Protein AF-A0A7S1WKZ4-F1 (afdb_monomer_lite)

Organism: Alexandrium catenella (NCBI:txid2925)

InterPro domains:
  IPR027309 P2X purinoreceptor extracellular domain superfamily [G3DSA:2.60.490.10] (22-121)
  IPR059116 ATP P2X receptor-like [PF00864] (50-165)

Foldseek 3Di:
DADWDWDADVVVDGDIATAQPDVPGDPCRRDDDPQRLQCQAVVRDDPVLAPQAFEKEWEFEWEEAPVDHTHTDIHIYTDPPSPFDKDWDWDWDADPNDIDIDIDIDGYYHYHYHYDYDYDYDDPVVVVVVVVVVVVVVVVVVVVVVVCQCPPDPVCNVVVCVVPVD

Sequence (166 aa):
LKIASAIAFPSIGNKFFVTGDSPGAANRFKSIKLGELLALANPPMLLQDMPLGALISVNFFWQCEVVSHCEPTVVVKRLDGGNGFVQKRAWHARSGGNETRDAVYMFGLRIVIDSAGVGRRVSWTLIFIQLGSCLALLRLAAILADFLMLKLPQERQGAYKRCKVT

Structure (mmCIF, N/CA/C/O backbone):
data_AF-A0A7S1WKZ4-F1
#
_entry.id   AF-A0A7S1WKZ4-F1
#
loop_
_atom_site.group_PDB
_atom_site.id
_atom_site.type_symbol
_atom_site.label_atom_id
_atom_site.label_alt_id
_atom_site.label_comp_id
_atom_site.label_asym_id
_atom_site.label_entity_id
_atom_site.label_seq_id
_atom_site.pdbx_PDB_ins_code
_atom_site.Cartn_x
_atom_site.Cartn_y
_atom_site.Cartn_z
_atom_site.occupancy
_atom_site.B_iso_or_equiv
_atom_site.auth_seq_id
_atom_site.auth_comp_id
_atom_site.auth_asym_id
_atom_site.auth_atom_id
_atom_site.pdbx_PDB_model_num
ATOM 1 N N . LEU A 1 1 ? 4.092 -8.778 -16.898 1.00 84.00 1 LEU A N 1
ATOM 2 C CA . LEU A 1 1 ? 4.814 -8.808 -15.608 1.00 84.00 1 LEU A CA 1
ATOM 3 C C . LEU A 1 1 ? 4.091 -9.753 -14.663 1.00 84.00 1 LEU A C 1
ATOM 5 O O . LEU A 1 1 ? 2.879 -9.891 -14.782 1.00 84.00 1 LEU A O 1
ATOM 9 N N . LYS A 1 2 ? 4.822 -10.405 -13.756 1.00 89.00 2 LYS A N 1
ATOM 10 C CA . LYS A 1 2 ? 4.233 -11.223 -12.691 1.00 89.00 2 LYS A CA 1
ATOM 11 C C . LYS A 1 2 ? 4.556 -10.558 -11.362 1.00 89.00 2 LYS A C 1
ATOM 13 O O . LYS A 1 2 ? 5.732 -10.451 -11.027 1.00 89.00 2 LYS A O 1
ATOM 18 N N . ILE A 1 3 ? 3.538 -10.073 -10.658 1.00 88.75 3 ILE A N 1
ATOM 19 C CA . ILE A 1 3 ? 3.691 -9.449 -9.344 1.00 88.75 3 ILE A CA 1
ATOM 20 C C . ILE A 1 3 ? 3.020 -10.369 -8.330 1.00 88.75 3 ILE A C 1
ATOM 22 O O . ILE A 1 3 ? 1.826 -10.649 -8.424 1.00 88.75 3 ILE A O 1
ATOM 26 N N . ALA A 1 4 ? 3.808 -10.859 -7.379 1.00 89.44 4 ALA A N 1
ATOM 27 C CA . ALA A 1 4 ? 3.314 -11.579 -6.219 1.00 89.44 4 ALA A CA 1
ATOM 28 C C . ALA A 1 4 ? 3.568 -10.707 -4.992 1.00 89.44 4 ALA A C 1
ATOM 30 O O . ALA A 1 4 ? 4.688 -10.243 -4.783 1.00 89.44 4 ALA A O 1
ATOM 31 N N . SER A 1 5 ? 2.527 -10.468 -4.206 1.00 89.88 5 SER A N 1
ATOM 32 C CA . SER A 1 5 ? 2.606 -9.688 -2.978 1.00 89.88 5 SER A CA 1
ATOM 33 C C . SER A 1 5 ? 1.921 -10.438 -1.850 1.00 89.88 5 SER A C 1
ATOM 35 O O . SER A 1 5 ? 0.891 -11.097 -2.039 1.00 89.88 5 SER A O 1
ATOM 37 N N . ALA A 1 6 ? 2.536 -10.337 -0.682 1.00 90.12 6 ALA A N 1
ATOM 38 C CA . ALA A 1 6 ? 2.077 -10.951 0.541 1.00 90.12 6 ALA A CA 1
ATOM 39 C C . ALA A 1 6 ? 2.518 -10.110 1.743 1.00 90.12 6 ALA A C 1
ATOM 41 O O . ALA A 1 6 ? 3.442 -9.295 1.635 1.00 90.12 6 ALA A O 1
ATOM 42 N N . ILE A 1 7 ? 1.861 -10.312 2.880 1.00 90.19 7 ILE A N 1
ATOM 43 C CA . ILE A 1 7 ? 2.201 -9.664 4.144 1.00 90.19 7 ILE A CA 1
ATOM 44 C C . ILE A 1 7 ? 2.033 -10.637 5.312 1.00 90.19 7 ILE A C 1
ATOM 46 O O . ILE A 1 7 ? 1.169 -11.513 5.300 1.00 90.19 7 ILE A O 1
ATOM 50 N N . ALA A 1 8 ? 2.849 -10.457 6.346 1.00 90.25 8 ALA A N 1
ATOM 51 C CA . ALA A 1 8 ? 2.724 -11.164 7.611 1.00 90.25 8 ALA A CA 1
ATOM 52 C C . ALA A 1 8 ? 2.819 -10.175 8.773 1.00 90.25 8 ALA A C 1
ATOM 54 O O . ALA A 1 8 ? 3.532 -9.174 8.689 1.00 90.25 8 ALA A O 1
ATOM 55 N N . PHE A 1 9 ? 2.124 -10.478 9.868 1.00 89.62 9 PHE A N 1
ATOM 56 C CA . PHE A 1 9 ? 2.094 -9.643 11.071 1.00 89.62 9 PHE A CA 1
ATOM 57 C C . PHE A 1 9 ? 2.704 -10.391 12.266 1.00 89.62 9 PHE A C 1
ATOM 59 O O . PHE A 1 9 ? 1.960 -10.824 13.150 1.00 89.62 9 PHE A O 1
ATOM 66 N N . PRO A 1 10 ? 4.043 -10.536 12.332 1.00 86.44 10 PRO A N 1
ATOM 67 C CA . PRO A 1 10 ? 4.712 -11.447 13.268 1.00 86.44 10 PRO A CA 1
ATOM 68 C C . PRO A 1 10 ? 4.419 -11.154 14.747 1.00 86.44 10 PRO A C 1
ATOM 70 O O . PRO A 1 10 ? 4.408 -12.068 15.563 1.00 86.44 10 PRO A O 1
ATOM 73 N N . SER A 1 11 ? 4.129 -9.901 15.107 1.00 83.69 11 SER A N 1
ATOM 74 C CA . SER A 1 11 ? 3.787 -9.509 16.481 1.00 83.69 11 SER A CA 1
ATOM 75 C C . SER A 1 11 ? 2.377 -9.923 16.926 1.00 83.69 11 SER A C 1
ATOM 77 O O . SER A 1 11 ? 2.099 -9.942 18.122 1.00 83.69 11 SER A O 1
ATOM 79 N N . ILE A 1 12 ? 1.475 -10.233 15.990 1.00 82.12 12 ILE A N 1
ATOM 80 C CA . ILE A 1 12 ? 0.051 -10.498 16.260 1.00 82.12 12 ILE A CA 1
ATOM 81 C C . ILE A 1 12 ? -0.322 -11.951 15.921 1.00 82.12 12 ILE A C 1
ATOM 83 O O . ILE A 1 12 ? -1.217 -12.534 16.550 1.00 82.12 12 ILE A O 1
ATOM 87 N N . GLY A 1 13 ? 0.361 -12.549 14.943 1.00 74.69 13 GLY A N 1
ATOM 88 C CA . GLY A 1 13 ? 0.234 -13.957 14.585 1.00 74.69 13 GLY A CA 1
ATOM 89 C C . GLY A 1 13 ? 1.069 -14.345 13.364 1.00 74.69 13 GLY A C 1
ATOM 90 O O . GLY A 1 13 ? 1.473 -13.510 12.565 1.00 74.69 13 GLY A O 1
ATOM 91 N N . ASN A 1 14 ? 1.263 -15.648 13.171 1.00 76.31 14 ASN A N 1
ATOM 92 C CA . ASN A 1 14 ? 2.088 -16.192 12.083 1.00 76.31 14 ASN A CA 1
ATOM 93 C C . ASN A 1 14 ? 1.305 -16.437 10.780 1.00 76.31 14 ASN A C 1
ATOM 95 O O . ASN A 1 14 ? 1.707 -17.263 9.963 1.00 76.31 14 ASN A O 1
ATOM 99 N N . LYS A 1 15 ? 0.165 -15.763 10.585 1.00 81.31 15 LYS A N 1
ATOM 100 C CA . LYS A 1 15 ? -0.611 -15.898 9.348 1.00 81.31 15 LYS A CA 1
ATOM 101 C C . LYS A 1 15 ? 0.033 -15.078 8.235 1.00 81.31 15 LYS A C 1
ATOM 103 O O . LYS A 1 15 ? 0.337 -13.899 8.420 1.00 81.31 15 LYS A O 1
ATOM 108 N N . PHE A 1 16 ? 0.209 -15.727 7.092 1.00 85.56 16 PHE A N 1
ATOM 109 C CA . PHE A 1 16 ? 0.698 -15.121 5.866 1.00 85.56 16 PHE A CA 1
ATOM 110 C C . PHE A 1 16 ? -0.506 -14.813 4.979 1.00 85.56 16 PHE A C 1
ATOM 112 O O . PHE A 1 16 ? -1.270 -15.716 4.650 1.00 85.56 16 PHE A O 1
ATOM 119 N N . PHE A 1 17 ? -0.694 -13.548 4.623 1.00 87.81 17 PHE A N 1
ATOM 120 C CA . PHE A 1 17 ? -1.758 -13.117 3.725 1.00 87.81 17 PHE A CA 1
ATOM 121 C C . PHE A 1 17 ? -1.168 -12.940 2.336 1.00 87.81 17 PHE A C 1
ATOM 123 O O . PHE A 1 17 ? -0.179 -12.226 2.174 1.00 87.81 17 PHE A O 1
ATOM 130 N N . VAL A 1 18 ? -1.752 -13.607 1.346 1.00 89.38 18 VAL A N 1
ATOM 131 C CA . VAL A 1 18 ? -1.305 -13.572 -0.049 1.00 89.38 18 VAL A CA 1
ATOM 132 C C . VAL A 1 18 ? -2.423 -12.991 -0.899 1.00 89.38 18 VAL A C 1
ATOM 134 O O . VAL A 1 18 ? -3.596 -13.260 -0.666 1.00 89.38 18 VAL A O 1
ATOM 137 N N . THR A 1 19 ? -2.059 -12.178 -1.887 1.00 88.44 19 THR A N 1
ATOM 138 C CA . THR A 1 19 ? -3.054 -11.508 -2.729 1.00 88.44 19 THR A CA 1
ATOM 139 C C . THR A 1 19 ? -3.834 -12.529 -3.556 1.00 88.44 19 THR A C 1
ATOM 141 O O . THR A 1 19 ? -3.237 -13.336 -4.278 1.00 88.44 19 THR A O 1
ATOM 144 N N . GLY A 1 20 ? -5.161 -12.448 -3.506 1.00 84.31 20 GLY A N 1
ATOM 145 C CA . GLY A 1 20 ? -6.102 -13.338 -4.184 1.00 84.31 20 GLY A CA 1
ATOM 146 C C . GLY A 1 20 ? -6.239 -14.723 -3.561 1.00 84.31 20 GLY A C 1
ATOM 147 O O . GLY A 1 20 ? -6.609 -15.655 -4.270 1.00 84.31 20 GLY A O 1
ATOM 148 N N . ASP A 1 21 ? -5.907 -14.866 -2.279 1.00 84.75 21 ASP A N 1
ATOM 149 C CA . ASP A 1 21 ? -6.153 -16.088 -1.502 1.00 84.75 21 ASP A CA 1
ATOM 150 C C . ASP A 1 21 ? -7.582 -16.118 -0.920 1.00 84.75 21 ASP A C 1
ATOM 152 O O . ASP A 1 21 ? -8.103 -17.167 -0.545 1.00 84.75 21 ASP A O 1
ATOM 156 N N . SER A 1 22 ? -8.257 -14.964 -0.863 1.00 82.31 22 SER A N 1
ATOM 157 C CA . SER A 1 22 ? -9.623 -14.863 -0.344 1.00 82.31 22 SER A CA 1
ATOM 158 C C . SER A 1 22 ? -10.652 -15.482 -1.307 1.00 82.31 22 SER A C 1
ATOM 160 O O . SER A 1 22 ? -10.503 -15.374 -2.529 1.00 82.31 22 SER A O 1
ATOM 162 N N . PRO A 1 23 ? -11.744 -16.089 -0.800 1.00 78.56 23 PRO A N 1
ATOM 163 C CA . PRO A 1 23 ? -12.756 -16.715 -1.648 1.00 78.56 23 PRO A CA 1
ATOM 164 C C . PRO A 1 23 ? -13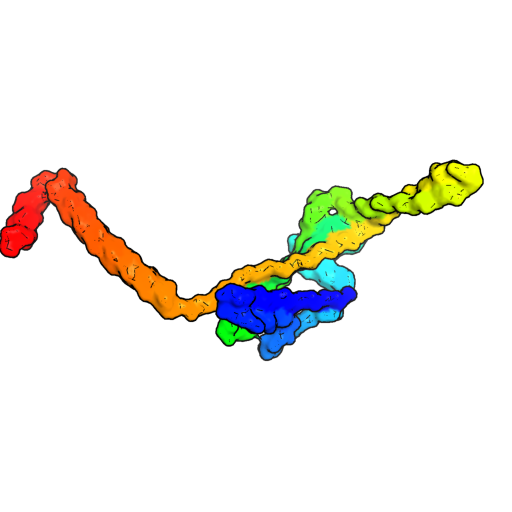.394 -15.691 -2.601 1.00 78.56 23 PRO A C 1
ATOM 166 O O . PRO A 1 23 ? -14.000 -14.713 -2.170 1.00 78.56 23 PRO A O 1
ATOM 169 N N . GLY A 1 24 ? -13.241 -15.918 -3.909 1.00 76.19 24 GLY A N 1
ATOM 170 C CA . GLY A 1 24 ? -13.752 -15.037 -4.967 1.00 76.19 24 GLY A CA 1
ATOM 171 C C . GLY A 1 24 ? -12.842 -13.856 -5.336 1.00 76.19 24 GLY A C 1
ATOM 172 O O . GLY A 1 24 ? -13.192 -13.085 -6.231 1.00 76.19 24 GLY A O 1
ATOM 173 N N . ALA A 1 25 ? -11.672 -13.709 -4.706 1.00 77.62 25 ALA A N 1
ATOM 174 C CA . ALA A 1 25 ? -10.732 -12.644 -5.034 1.00 77.62 25 ALA A CA 1
ATOM 175 C C . ALA A 1 25 ? -9.931 -12.968 -6.307 1.00 77.62 25 ALA A C 1
ATOM 177 O O . ALA A 1 25 ? -9.262 -13.993 -6.423 1.00 77.62 25 ALA A O 1
ATOM 178 N N . ALA A 1 26 ? -9.972 -12.060 -7.283 1.00 72.31 26 ALA A N 1
ATOM 179 C CA . ALA A 1 26 ? -9.188 -12.181 -8.506 1.00 72.31 26 ALA A CA 1
ATOM 180 C C . ALA A 1 26 ? -7.812 -11.518 -8.333 1.00 72.31 26 ALA A C 1
ATOM 182 O O . ALA A 1 26 ? -7.715 -10.293 -8.250 1.00 72.31 26 ALA A O 1
ATOM 183 N N . ASN A 1 27 ? -6.728 -12.301 -8.370 1.00 79.81 27 ASN A N 1
ATOM 184 C CA . ASN A 1 27 ? -5.368 -11.753 -8.398 1.00 79.81 27 ASN A CA 1
ATOM 185 C C . ASN A 1 27 ? -4.999 -11.254 -9.807 1.00 79.81 27 ASN A C 1
ATOM 187 O O . ASN A 1 27 ? -4.259 -11.903 -10.553 1.00 79.81 27 ASN A O 1
ATOM 191 N N . ARG A 1 28 ? -5.513 -10.074 -10.174 1.00 80.44 28 ARG A N 1
ATOM 192 C CA . ARG A 1 28 ? -5.250 -9.434 -11.478 1.00 80.44 28 ARG A CA 1
ATOM 193 C C . ARG A 1 28 ? -3.766 -9.105 -11.699 1.00 80.44 28 ARG A C 1
ATOM 195 O O . ARG A 1 28 ? -3.332 -8.979 -12.838 1.00 80.44 28 ARG A O 1
ATOM 202 N N . PHE A 1 29 ? -2.972 -9.018 -10.631 1.00 84.50 29 PHE A N 1
ATOM 203 C CA . PHE A 1 29 ? -1.551 -8.654 -10.680 1.00 84.50 29 PHE A CA 1
ATOM 204 C C . PHE A 1 29 ? -0.607 -9.855 -10.856 1.00 84.50 29 PHE A C 1
ATOM 206 O O . PHE A 1 29 ? 0.562 -9.672 -11.213 1.00 84.50 29 PHE A O 1
ATOM 213 N N . LYS A 1 30 ? -1.114 -11.090 -10.709 1.00 85.56 30 LYS A N 1
ATOM 214 C CA . LYS A 1 30 ? -0.345 -12.326 -10.940 1.00 85.56 30 LYS A CA 1
ATOM 215 C C . LYS A 1 30 ? 0.211 -12.403 -12.364 1.00 85.56 30 LYS A C 1
ATOM 217 O O . LYS A 1 30 ? 1.312 -12.914 -12.566 1.00 85.56 30 LYS A O 1
ATOM 222 N N . SER A 1 31 ? -0.532 -11.890 -13.345 1.00 87.94 31 SER A N 1
ATOM 223 C CA . SER A 1 31 ? -0.092 -11.767 -14.735 1.00 87.94 31 SER A CA 1
ATOM 224 C C . SER A 1 31 ? -0.745 -10.552 -15.389 1.00 87.94 31 SER A C 1
ATOM 226 O O . SER A 1 31 ? -1.804 -10.674 -15.996 1.00 87.94 31 SER A O 1
ATOM 228 N N . ILE A 1 32 ? -0.095 -9.393 -15.279 1.00 88.81 32 ILE A N 1
ATOM 229 C CA . ILE A 1 32 ? -0.590 -8.118 -15.817 1.00 88.81 32 ILE A CA 1
ATOM 230 C C . ILE A 1 32 ? 0.286 -7.624 -16.974 1.00 88.81 32 ILE A C 1
ATOM 232 O O . ILE A 1 32 ? 1.523 -7.740 -16.929 1.00 88.81 32 ILE A O 1
ATOM 236 N N . LYS A 1 33 ? -0.328 -7.074 -18.028 1.00 91.50 33 LYS A N 1
ATOM 237 C CA . LYS A 1 33 ? 0.413 -6.385 -19.099 1.00 91.50 33 LYS A CA 1
ATOM 238 C C . LYS A 1 33 ? 0.824 -4.986 -18.642 1.00 91.50 33 LYS A C 1
ATOM 240 O O . LYS A 1 33 ? 0.141 -4.352 -17.849 1.00 91.50 33 LYS A O 1
ATOM 245 N N . LEU A 1 34 ? 1.936 -4.472 -19.168 1.00 88.31 34 LEU A N 1
ATOM 246 C CA . LEU A 1 34 ? 2.426 -3.143 -18.785 1.00 88.31 34 LEU A CA 1
ATOM 247 C C . LEU A 1 34 ? 1.398 -2.038 -19.085 1.00 88.31 34 LEU A C 1
ATOM 249 O O . LEU A 1 34 ? 1.174 -1.179 -18.243 1.00 88.31 34 LEU A O 1
ATOM 253 N N . GLY A 1 35 ? 0.727 -2.101 -20.240 1.00 87.88 35 GLY A N 1
ATOM 254 C CA . GLY A 1 35 ? -0.324 -1.141 -20.593 1.00 87.88 35 GLY A CA 1
ATOM 255 C C . GLY A 1 35 ? -1.518 -1.165 -19.632 1.00 87.88 35 GLY A C 1
ATOM 256 O O . GLY A 1 35 ? -2.021 -0.114 -19.261 1.00 87.88 35 GLY A O 1
ATOM 257 N N . GLU A 1 36 ? -1.919 -2.348 -19.158 1.00 89.94 36 GLU A N 1
ATOM 258 C CA . GLU A 1 36 ? -2.999 -2.491 -18.168 1.00 89.94 36 GLU A CA 1
ATOM 259 C C . GLU A 1 36 ? -2.596 -1.904 -16.812 1.00 89.94 36 GLU A C 1
ATOM 261 O O . GLU A 1 36 ? -3.397 -1.236 -16.169 1.00 89.94 36 GLU A O 1
ATOM 266 N N . LEU A 1 37 ? -1.340 -2.097 -16.394 1.00 88.81 37 LEU A N 1
ATOM 267 C CA . LEU A 1 37 ? -0.828 -1.518 -15.151 1.00 88.81 37 LEU A CA 1
ATOM 268 C C . LEU A 1 37 ? -0.844 0.018 -15.191 1.00 88.81 37 LEU A C 1
ATOM 270 O O . LEU A 1 37 ? -1.195 0.656 -14.204 1.00 88.81 37 LEU A O 1
ATOM 274 N N . LEU A 1 38 ? -0.481 0.605 -16.333 1.00 90.12 38 LEU A N 1
ATOM 275 C CA . LEU A 1 38 ? -0.479 2.055 -16.533 1.00 90.12 38 LEU A CA 1
ATOM 276 C C . LEU A 1 38 ? -1.892 2.641 -16.622 1.00 90.12 38 LEU A C 1
ATOM 278 O O . LEU A 1 38 ? -2.124 3.748 -16.140 1.00 90.12 38 LEU A O 1
ATOM 282 N N . ALA A 1 39 ? -2.839 1.883 -17.179 1.00 90.56 39 ALA A N 1
ATOM 283 C CA . ALA A 1 39 ? -4.250 2.256 -17.212 1.00 90.56 39 ALA A CA 1
ATOM 284 C C . ALA A 1 39 ? -4.903 2.245 -15.817 1.00 90.56 39 ALA A C 1
ATOM 286 O O . ALA A 1 39 ? -5.865 2.971 -15.590 1.00 90.56 39 ALA A O 1
ATOM 287 N N . LEU A 1 40 ? -4.379 1.446 -14.878 1.00 89.44 40 LEU A N 1
ATOM 288 C CA . LEU A 1 40 ? -4.825 1.421 -13.478 1.00 89.44 40 LEU A CA 1
ATOM 289 C C . LEU A 1 40 ? -4.283 2.586 -12.638 1.00 89.44 40 LEU A C 1
ATOM 291 O O . LEU A 1 40 ? -4.692 2.749 -11.486 1.00 89.44 40 LEU A O 1
ATOM 295 N N . ALA A 1 41 ? -3.351 3.376 -13.170 1.00 88.94 41 ALA A N 1
ATOM 296 C CA . ALA A 1 41 ? -2.872 4.559 -12.479 1.00 88.94 41 ALA A CA 1
ATOM 297 C C . ALA A 1 41 ? -3.938 5.658 -12.441 1.00 88.94 41 ALA A C 1
ATOM 299 O O . ALA A 1 41 ? -4.780 5.766 -13.329 1.00 88.94 41 ALA A O 1
ATOM 300 N N . ASN A 1 42 ? -3.882 6.497 -11.407 1.00 83.94 42 ASN A N 1
ATOM 301 C CA . ASN A 1 42 ? -4.728 7.680 -11.299 1.00 83.94 42 ASN A CA 1
ATOM 302 C C . ASN A 1 42 ? -3.840 8.936 -11.224 1.00 83.94 42 ASN A C 1
ATOM 304 O O . ASN A 1 42 ? -3.216 9.148 -10.176 1.00 83.94 42 ASN A O 1
ATOM 308 N N . PRO A 1 43 ? -3.743 9.754 -12.293 1.00 86.44 43 PRO A N 1
ATOM 309 C CA . PRO A 1 43 ? -4.421 9.636 -13.597 1.00 86.44 43 PRO A CA 1
ATOM 310 C C . PRO A 1 43 ? -3.870 8.493 -14.481 1.00 86.44 43 PRO A C 1
ATOM 312 O O . PRO A 1 43 ? -2.723 8.078 -14.277 1.00 86.44 43 PRO A O 1
ATOM 315 N N . PRO A 1 44 ? -4.652 7.987 -15.460 1.00 86.56 44 PRO A N 1
ATOM 316 C CA . PRO A 1 44 ? -4.197 6.938 -16.371 1.00 86.56 44 PRO A CA 1
ATOM 317 C C . PRO A 1 44 ? -3.045 7.450 -17.237 1.00 86.56 44 PRO A C 1
ATOM 319 O O . PRO A 1 44 ? -3.083 8.571 -17.742 1.00 86.56 44 PRO A O 1
ATOM 322 N N . MET A 1 45 ? -2.012 6.626 -17.397 1.00 86.38 45 MET A N 1
ATOM 323 C CA . MET A 1 45 ? -0.781 7.005 -18.091 1.00 86.38 45 MET A CA 1
ATOM 324 C C . MET A 1 45 ? -0.645 6.273 -19.425 1.00 86.38 45 MET A C 1
ATOM 326 O O . MET A 1 45 ? -0.897 5.070 -19.505 1.00 86.38 45 MET A O 1
ATOM 330 N N . LEU A 1 46 ? -0.171 6.969 -20.459 1.00 86.25 46 LEU A N 1
ATOM 331 C CA . LEU A 1 46 ? 0.187 6.364 -21.741 1.00 86.25 46 LEU A CA 1
ATOM 332 C C . LEU A 1 46 ? 1.704 6.237 -21.861 1.00 86.25 46 LEU A C 1
ATOM 334 O O . LEU A 1 46 ? 2.463 7.092 -21.415 1.00 86.25 46 LEU A O 1
ATOM 338 N N . LEU A 1 47 ? 2.159 5.164 -22.510 1.00 84.00 47 LEU A N 1
ATOM 339 C CA . LEU A 1 47 ? 3.590 4.918 -22.718 1.00 84.00 47 LEU A CA 1
ATOM 340 C C . LEU A 1 47 ? 4.257 6.021 -23.560 1.00 84.00 47 LEU A C 1
ATOM 342 O O . LEU A 1 47 ? 5.441 6.295 -23.395 1.00 84.00 47 LEU A O 1
ATOM 346 N N . GLN A 1 48 ? 3.484 6.643 -24.453 1.00 83.50 48 GLN A N 1
ATOM 347 C CA . GLN A 1 48 ? 3.933 7.691 -25.373 1.00 83.50 48 GLN A CA 1
ATOM 348 C C . GLN A 1 48 ? 4.282 8.997 -24.647 1.00 83.50 48 GLN A C 1
ATOM 350 O O . GLN A 1 48 ? 5.177 9.713 -25.086 1.00 83.50 48 GLN A O 1
ATOM 355 N N . ASP A 1 49 ? 3.666 9.253 -23.490 1.00 83.19 49 ASP A N 1
ATOM 356 C CA . ASP A 1 49 ? 3.861 10.483 -22.711 1.00 83.19 49 ASP A CA 1
ATOM 357 C C . ASP A 1 49 ? 5.139 10.449 -21.851 1.00 83.19 49 ASP A C 1
ATOM 359 O O . ASP A 1 49 ? 5.422 11.375 -21.087 1.00 83.19 49 ASP A O 1
ATOM 363 N N . MET A 1 50 ? 5.918 9.363 -21.928 1.00 85.31 50 MET A N 1
ATOM 364 C CA . MET A 1 50 ? 7.100 9.125 -21.093 1.00 85.31 50 MET A CA 1
ATOM 365 C C . MET A 1 50 ? 8.358 8.806 -21.924 1.00 85.31 50 MET A C 1
ATOM 367 O O . MET A 1 50 ? 9.009 7.785 -21.682 1.00 85.31 50 MET A O 1
ATOM 371 N N . PRO A 1 51 ? 8.758 9.669 -22.881 1.00 83.75 51 PRO A N 1
ATOM 372 C CA . PRO A 1 51 ? 9.925 9.416 -23.733 1.00 83.75 51 PRO A CA 1
ATOM 373 C C . PRO A 1 51 ? 11.249 9.399 -22.949 1.00 83.75 51 PRO A C 1
ATOM 375 O O . PRO A 1 51 ? 12.190 8.714 -23.335 1.00 83.75 51 PRO A O 1
ATOM 378 N N . LEU A 1 52 ? 11.315 10.113 -21.819 1.00 86.94 52 LEU A N 1
ATOM 379 C CA . LEU A 1 52 ? 12.485 10.185 -20.931 1.00 86.94 52 LEU A CA 1
ATOM 380 C C . LEU A 1 52 ? 12.476 9.106 -19.831 1.00 86.94 52 LEU A C 1
ATOM 382 O O . LEU A 1 52 ? 13.277 9.161 -18.897 1.00 86.94 52 LEU A O 1
ATOM 386 N N . GLY A 1 53 ? 11.561 8.137 -19.914 1.00 89.62 53 GLY A N 1
ATOM 387 C CA . GLY A 1 53 ? 11.292 7.186 -18.839 1.00 89.62 53 GLY A CA 1
ATOM 388 C C . GLY A 1 53 ? 10.387 7.764 -17.750 1.00 89.62 53 GLY A C 1
ATOM 389 O O . GLY A 1 53 ? 9.933 8.903 -17.842 1.00 89.62 53 GLY A O 1
ATOM 390 N N . ALA A 1 54 ? 10.107 6.969 -16.718 1.00 91.88 54 ALA A N 1
ATOM 391 C CA . ALA A 1 54 ? 9.316 7.388 -15.559 1.00 91.88 54 ALA A CA 1
ATOM 392 C C . ALA A 1 54 ? 9.517 6.451 -14.365 1.00 91.88 54 ALA A C 1
ATOM 394 O O . ALA A 1 54 ? 9.948 5.302 -14.512 1.00 91.88 54 ALA A O 1
ATOM 395 N N . LEU A 1 55 ? 9.160 6.945 -13.180 1.00 92.12 55 LEU A N 1
ATOM 396 C CA . LEU A 1 55 ? 9.161 6.176 -11.942 1.00 92.12 55 LEU A CA 1
ATOM 397 C C . LEU A 1 55 ? 7.715 5.909 -11.527 1.00 92.12 55 LEU A C 1
ATOM 399 O O . LEU A 1 55 ? 6.973 6.835 -11.205 1.00 92.12 55 LEU A O 1
ATOM 403 N N . ILE A 1 56 ? 7.322 4.641 -11.517 1.00 92.69 56 ILE A N 1
ATOM 404 C CA . ILE A 1 56 ? 5.961 4.210 -11.195 1.00 92.69 56 ILE A CA 1
ATOM 405 C C . ILE A 1 56 ? 6.013 3.413 -9.900 1.00 92.69 56 ILE A C 1
ATOM 407 O O . ILE A 1 56 ? 6.772 2.451 -9.804 1.00 92.69 56 ILE A O 1
ATOM 411 N N . SER A 1 57 ? 5.199 3.782 -8.919 1.00 93.38 57 SER A N 1
ATOM 412 C CA . SER A 1 57 ? 4.984 2.978 -7.723 1.00 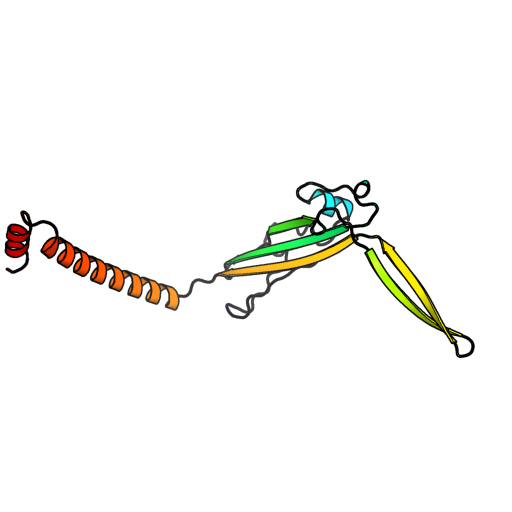93.38 57 SER A CA 1
ATOM 413 C C . SER A 1 57 ? 3.698 2.175 -7.818 1.00 93.38 57 SER A C 1
ATOM 415 O O . SER A 1 57 ? 2.663 2.665 -8.273 1.00 93.38 57 SER A O 1
ATOM 417 N N . VAL A 1 58 ? 3.775 0.929 -7.366 1.00 93.81 58 VAL A N 1
ATOM 418 C CA . VAL A 1 58 ? 2.643 0.032 -7.160 1.00 93.81 58 VAL A CA 1
ATOM 419 C C . VAL A 1 58 ? 2.623 -0.304 -5.679 1.00 93.81 58 VAL A C 1
ATOM 421 O O . VAL A 1 58 ? 3.438 -1.094 -5.204 1.00 93.81 58 VAL A O 1
ATOM 424 N N . ASN A 1 59 ? 1.694 0.309 -4.955 1.00 94.06 59 ASN A N 1
ATOM 425 C CA . ASN A 1 59 ? 1.596 0.166 -3.512 1.00 94.06 59 ASN A CA 1
ATOM 426 C C . ASN A 1 59 ? 0.454 -0.787 -3.166 1.00 94.06 59 ASN A C 1
ATOM 428 O O . ASN A 1 59 ? -0.702 -0.519 -3.498 1.00 94.06 59 ASN A O 1
ATOM 432 N N . PHE A 1 60 ? 0.779 -1.876 -2.478 1.00 94.00 60 PHE A N 1
ATOM 433 C CA . PHE A 1 60 ? -0.174 -2.818 -1.903 1.00 94.00 60 PHE A CA 1
ATOM 434 C C . PHE A 1 60 ? -0.422 -2.436 -0.444 1.00 94.00 60 PHE A C 1
ATOM 436 O O . PHE A 1 60 ? 0.455 -2.612 0.401 1.00 94.00 60 PHE A O 1
ATOM 443 N N . PHE A 1 61 ? -1.609 -1.903 -0.151 1.00 93.62 61 PHE A N 1
ATOM 444 C CA . PHE A 1 61 ? -2.013 -1.509 1.196 1.00 93.62 61 PHE A CA 1
ATOM 445 C C . PHE A 1 61 ? -2.913 -2.559 1.837 1.00 93.62 61 PHE A C 1
ATOM 447 O O . PHE A 1 61 ? -4.055 -2.745 1.424 1.00 93.62 61 PHE A O 1
ATOM 454 N N . TRP A 1 62 ? -2.421 -3.201 2.890 1.00 92.25 62 TRP A N 1
ATOM 455 C CA . TRP A 1 62 ? -3.139 -4.240 3.620 1.00 92.25 62 TRP A CA 1
ATOM 456 C C . TRP A 1 62 ? -3.784 -3.665 4.879 1.00 92.25 62 TRP A C 1
ATOM 458 O O . TRP A 1 62 ? -3.092 -3.241 5.805 1.00 92.25 62 TRP A O 1
ATOM 468 N N . GLN A 1 63 ? -5.111 -3.652 4.938 1.00 90.94 63 GLN A N 1
ATOM 469 C CA . GLN A 1 63 ? -5.857 -3.296 6.146 1.00 90.94 63 GLN A CA 1
ATOM 470 C C . GLN A 1 63 ? -6.572 -4.544 6.644 1.00 90.94 63 GLN A C 1
ATOM 472 O O . GLN A 1 63 ? -7.708 -4.812 6.264 1.00 90.94 63 GLN A O 1
ATOM 477 N N . CYS A 1 64 ? -5.871 -5.334 7.455 1.00 88.12 64 CYS A N 1
ATOM 478 C CA . CYS A 1 64 ? -6.318 -6.677 7.798 1.00 88.12 64 CYS A CA 1
ATOM 479 C C . CYS A 1 64 ? -6.810 -6.770 9.234 1.00 88.12 64 CYS A C 1
ATOM 481 O O . CYS A 1 64 ? -6.138 -6.334 10.171 1.00 88.12 64 CYS A O 1
ATOM 483 N N . GLU A 1 65 ? -7.931 -7.456 9.416 1.00 85.94 65 GLU A N 1
ATOM 484 C CA . GLU A 1 65 ? -8.246 -8.108 10.678 1.00 85.94 65 GLU A CA 1
ATOM 485 C C . GLU A 1 65 ? -7.635 -9.514 10.649 1.00 85.94 65 GLU A C 1
ATOM 487 O O . GLU A 1 65 ? -7.960 -10.327 9.792 1.00 85.94 65 GLU A O 1
ATOM 492 N N . VAL A 1 66 ? -6.716 -9.819 11.569 1.00 80.81 66 VAL A N 1
ATOM 493 C CA . VAL A 1 66 ? -5.864 -11.030 11.504 1.00 80.81 66 VAL A CA 1
ATOM 494 C C . VAL A 1 66 ? -6.671 -12.346 11.615 1.00 80.81 66 VAL A C 1
ATOM 496 O O . VAL A 1 66 ? -6.162 -13.445 11.372 1.00 80.81 66 VAL A O 1
ATOM 499 N N . VAL A 1 67 ? -7.951 -12.265 11.979 1.00 78.69 67 VAL A N 1
ATOM 500 C CA . VAL A 1 67 ? -8.842 -13.422 12.118 1.00 78.69 67 VAL A CA 1
ATOM 501 C C . VAL A 1 67 ? -9.414 -13.872 10.766 1.00 78.69 67 VAL A C 1
ATOM 503 O O . VAL A 1 67 ? -9.527 -15.080 10.557 1.00 78.69 67 VAL A O 1
ATOM 506 N N . SER A 1 68 ? -9.700 -12.943 9.849 1.00 80.12 68 SER A N 1
ATOM 507 C CA . SER A 1 68 ? -10.440 -13.168 8.599 1.00 80.12 68 SER A CA 1
ATOM 508 C C . SER A 1 68 ? -9.549 -13.131 7.349 1.00 80.12 68 SER A C 1
ATOM 510 O O . SER A 1 68 ? -8.343 -12.900 7.426 1.00 80.12 68 SER A O 1
ATOM 512 N N . HIS A 1 69 ? -10.143 -13.413 6.185 1.00 83.00 69 HIS A N 1
ATOM 513 C CA . HIS A 1 69 ? -9.496 -13.221 4.888 1.00 83.00 69 HIS A CA 1
ATOM 514 C C . HIS A 1 69 ? -9.245 -11.729 4.630 1.00 83.00 69 HIS A C 1
ATOM 516 O O . HIS A 1 69 ? -10.093 -10.893 4.945 1.00 83.00 69 HIS A O 1
ATOM 522 N N . CYS A 1 70 ? -8.087 -11.396 4.061 1.00 86.44 70 CYS A N 1
ATOM 523 C CA . CYS A 1 70 ? -7.679 -10.018 3.818 1.00 86.44 70 CYS A CA 1
ATOM 524 C C . CYS A 1 70 ? -7.059 -9.874 2.431 1.00 86.44 70 CYS A C 1
ATOM 526 O O . CYS A 1 70 ? -6.153 -10.625 2.078 1.00 86.44 70 CYS A O 1
ATOM 528 N N . GLU A 1 71 ? -7.511 -8.865 1.691 1.00 90.38 71 GLU A N 1
ATOM 529 C CA . GLU A 1 71 ? -6.966 -8.486 0.390 1.00 90.38 71 GLU A CA 1
ATOM 530 C C . GLU A 1 71 ? -6.380 -7.070 0.446 1.00 90.38 71 GLU A C 1
ATOM 532 O O . GLU A 1 71 ? -6.890 -6.217 1.181 1.00 90.38 71 GLU A O 1
ATOM 537 N N . PRO A 1 72 ? -5.322 -6.786 -0.328 1.00 92.12 72 PRO A N 1
ATOM 538 C CA . PRO A 1 72 ? -4.735 -5.463 -0.375 1.00 92.12 72 PRO A CA 1
ATOM 539 C C . PRO A 1 72 ? -5.516 -4.531 -1.299 1.00 92.12 72 PRO A C 1
ATOM 541 O O . PRO A 1 72 ? -5.925 -4.893 -2.403 1.00 92.12 72 PRO A O 1
ATOM 544 N N . THR A 1 73 ? -5.591 -3.267 -0.906 1.00 91.62 73 THR A N 1
ATOM 545 C CA . THR A 1 73 ? -5.947 -2.181 -1.815 1.00 91.62 73 THR A CA 1
ATOM 546 C C . THR A 1 73 ? -4.712 -1.787 -2.614 1.00 91.62 73 THR A C 1
ATOM 548 O O . THR A 1 73 ? -3.684 -1.431 -2.035 1.00 91.62 73 THR A O 1
ATOM 551 N N . VAL A 1 74 ? -4.800 -1.831 -3.943 1.00 91.38 74 VAL A N 1
ATOM 552 C CA . VAL A 1 74 ? -3.670 -1.507 -4.823 1.00 91.38 74 VAL A CA 1
ATOM 553 C C . VAL A 1 74 ? -3.803 -0.094 -5.361 1.00 91.38 74 VAL A C 1
ATOM 555 O O . VAL A 1 74 ? -4.836 0.279 -5.910 1.00 91.38 74 VAL A O 1
ATOM 558 N N . VAL A 1 75 ? -2.737 0.686 -5.221 1.00 92.12 75 VAL A N 1
ATOM 559 C CA . VAL A 1 75 ? -2.660 2.056 -5.724 1.00 92.12 75 VAL A CA 1
ATOM 560 C C . VAL A 1 75 ? -1.437 2.178 -6.619 1.00 92.12 75 VAL A C 1
ATOM 562 O O . VAL A 1 75 ? -0.314 1.960 -6.167 1.00 92.12 75 VAL A O 1
ATOM 565 N N . VAL A 1 76 ? -1.658 2.548 -7.880 1.00 92.81 76 VAL A N 1
ATOM 566 C CA . VAL A 1 76 ? -0.589 2.797 -8.854 1.00 92.81 76 VAL A CA 1
ATOM 567 C C . VAL A 1 76 ? -0.446 4.299 -9.065 1.00 92.81 76 VAL A C 1
ATOM 569 O O . VAL A 1 76 ? -1.428 4.981 -9.369 1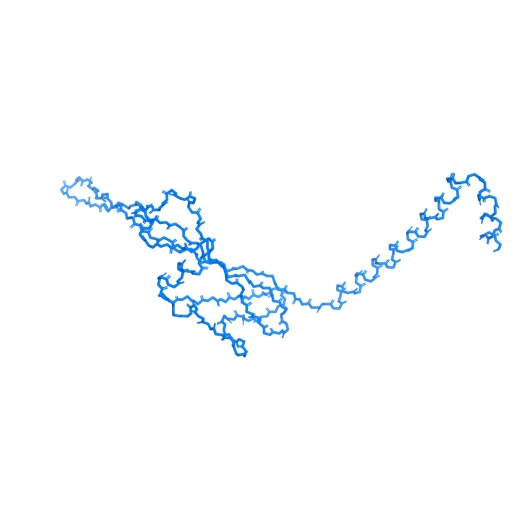.00 92.81 76 VAL A O 1
ATOM 572 N N . LYS A 1 77 ? 0.764 4.831 -8.881 1.00 92.12 77 LYS A N 1
ATOM 573 C CA . LYS A 1 77 ? 1.051 6.266 -9.011 1.00 92.12 77 LYS A CA 1
ATOM 574 C C . LYS A 1 77 ? 2.380 6.515 -9.709 1.00 92.12 77 LYS A C 1
ATOM 576 O O . LYS A 1 77 ? 3.301 5.709 -9.639 1.00 92.12 77 LYS A O 1
ATOM 581 N N . ARG A 1 78 ? 2.485 7.676 -10.351 1.00 91.00 78 ARG A N 1
ATOM 582 C CA . ARG A 1 78 ? 3.748 8.219 -10.857 1.00 91.00 78 ARG A CA 1
ATOM 583 C C . ARG A 1 78 ? 4.447 9.005 -9.748 1.00 91.00 78 ARG A C 1
ATOM 585 O O . ARG A 1 78 ? 3.808 9.836 -9.108 1.00 91.00 78 ARG A O 1
ATOM 592 N N . LEU A 1 79 ? 5.732 8.744 -9.516 1.00 90.50 79 LEU A N 1
ATOM 593 C CA . LEU A 1 79 ? 6.518 9.367 -8.442 1.00 90.50 79 LEU A CA 1
ATOM 594 C C . LEU A 1 79 ? 7.554 10.387 -8.934 1.00 90.50 79 LEU A C 1
ATOM 596 O O . LEU A 1 79 ? 8.038 11.179 -8.135 1.00 90.50 79 LEU A O 1
ATOM 600 N N . ASP A 1 80 ? 7.906 10.403 -10.222 1.00 86.25 80 ASP A N 1
ATOM 601 C CA . ASP A 1 80 ? 8.973 11.262 -10.769 1.00 86.25 80 ASP A CA 1
ATOM 602 C C . ASP A 1 80 ? 8.553 12.717 -11.037 1.00 86.25 80 ASP A C 1
ATOM 604 O O . ASP A 1 80 ? 9.360 13.505 -11.527 1.00 86.25 80 ASP A O 1
ATOM 608 N N . GLY A 1 81 ? 7.299 13.089 -10.759 1.00 83.00 81 GLY A N 1
ATOM 609 C CA . GLY A 1 81 ? 6.811 14.465 -10.928 1.00 83.00 81 GLY A CA 1
ATOM 610 C C . GLY A 1 81 ? 6.891 15.010 -12.362 1.00 83.00 81 GLY A C 1
ATOM 611 O O . GLY A 1 81 ? 6.783 16.215 -12.546 1.00 83.00 81 GLY A O 1
ATOM 612 N N . GLY A 1 82 ? 7.097 14.148 -13.367 1.00 81.62 82 GLY A N 1
ATOM 613 C CA . GLY A 1 82 ? 7.261 14.538 -14.771 1.00 81.62 82 GLY A CA 1
ATOM 614 C C . GLY A 1 82 ? 8.711 14.621 -15.263 1.00 81.62 82 GLY A C 1
ATOM 615 O O . GLY A 1 82 ? 8.918 14.761 -16.464 1.00 81.62 82 GLY A O 1
ATOM 616 N N . ASN A 1 83 ? 9.709 14.481 -14.384 1.00 84.50 83 ASN A N 1
ATOM 617 C CA . ASN A 1 83 ? 11.127 14.667 -14.733 1.00 84.50 83 ASN A CA 1
ATOM 618 C C . ASN A 1 83 ? 11.769 13.464 -15.449 1.00 84.50 83 ASN A C 1
ATOM 620 O O . ASN A 1 83 ? 12.893 13.563 -15.942 1.00 84.50 83 ASN A O 1
ATOM 624 N N . GLY A 1 84 ? 11.066 12.334 -15.514 1.00 87.06 84 GLY A N 1
ATOM 625 C CA . GLY A 1 84 ? 11.545 11.110 -16.139 1.00 87.06 84 GLY A CA 1
ATOM 626 C C . GLY A 1 84 ? 12.525 10.316 -15.277 1.00 87.06 84 GLY A C 1
ATOM 627 O O . GLY A 1 84 ? 12.826 10.666 -14.134 1.00 87.06 84 GLY A O 1
ATOM 628 N N . PHE A 1 85 ? 13.002 9.192 -15.814 1.00 90.62 85 PHE A N 1
ATOM 629 C CA . PHE A 1 85 ? 13.927 8.305 -15.110 1.00 90.62 85 PHE A CA 1
ATOM 630 C C . PHE A 1 85 ? 15.020 7.798 -16.050 1.00 90.62 85 PHE A C 1
ATOM 632 O O . PHE A 1 85 ? 14.750 7.118 -17.042 1.00 90.62 85 PHE A O 1
ATOM 639 N N . VAL A 1 86 ? 16.272 8.084 -15.684 1.00 91.69 86 VAL A N 1
ATOM 640 C CA . VAL A 1 86 ? 17.460 7.595 -16.385 1.00 91.69 86 VAL A CA 1
ATOM 641 C C . VAL A 1 86 ? 18.375 6.853 -15.420 1.00 91.69 86 VAL A C 1
ATOM 643 O O . VAL A 1 86 ? 18.751 7.368 -14.365 1.00 91.69 86 VAL A O 1
ATOM 646 N N . GLN A 1 87 ? 18.773 5.643 -15.800 1.00 92.44 87 GLN A N 1
ATOM 647 C CA . GLN A 1 87 ? 19.787 4.881 -15.086 1.00 92.44 87 GLN A CA 1
ATOM 648 C C . GLN A 1 87 ? 21.118 4.974 -15.831 1.00 92.44 87 GLN A C 1
ATOM 650 O O . GLN A 1 87 ? 21.239 4.548 -16.979 1.00 92.44 87 GLN A O 1
ATOM 655 N N . LYS A 1 88 ? 22.124 5.548 -15.166 1.00 93.25 88 LYS A N 1
ATOM 656 C CA . LYS A 1 88 ? 23.486 5.681 -15.693 1.00 93.25 88 LYS A CA 1
ATOM 657 C C . LYS A 1 88 ? 24.329 4.505 -15.211 1.00 93.25 88 LYS A C 1
ATOM 659 O O . LYS A 1 88 ? 24.331 4.197 -14.019 1.00 93.25 88 LYS A O 1
ATOM 664 N N . ARG A 1 89 ? 25.046 3.855 -16.122 1.00 94.06 89 ARG A N 1
ATOM 665 C CA . ARG A 1 89 ? 25.993 2.774 -15.824 1.00 94.06 89 ARG A CA 1
ATOM 666 C C . ARG A 1 89 ? 27.287 3.020 -16.588 1.00 94.06 89 ARG A C 1
ATOM 668 O O . ARG A 1 89 ? 27.259 3.613 -17.659 1.00 94.06 89 ARG A O 1
ATOM 675 N N . ALA A 1 90 ? 28.405 2.567 -16.041 1.00 93.94 90 ALA A N 1
ATOM 676 C CA . ALA A 1 90 ? 29.675 2.541 -16.750 1.00 93.94 90 ALA A CA 1
ATOM 677 C C . ALA A 1 90 ? 30.182 1.101 -16.802 1.00 93.94 90 ALA A C 1
ATOM 679 O O . ALA A 1 90 ? 30.117 0.385 -15.797 1.00 93.94 90 ALA A O 1
ATOM 680 N N . TRP A 1 91 ? 30.661 0.673 -17.963 1.00 93.12 91 TRP A N 1
ATOM 681 C CA . TRP A 1 91 ? 31.422 -0.562 -18.097 1.00 93.12 91 TRP A CA 1
ATOM 682 C C . TRP A 1 91 ? 32.888 -0.205 -18.217 1.00 93.12 91 TRP A C 1
ATOM 684 O O . TRP A 1 91 ? 33.273 0.538 -19.112 1.00 93.12 91 TRP A O 1
ATOM 694 N N . HIS A 1 92 ? 33.682 -0.693 -17.272 1.00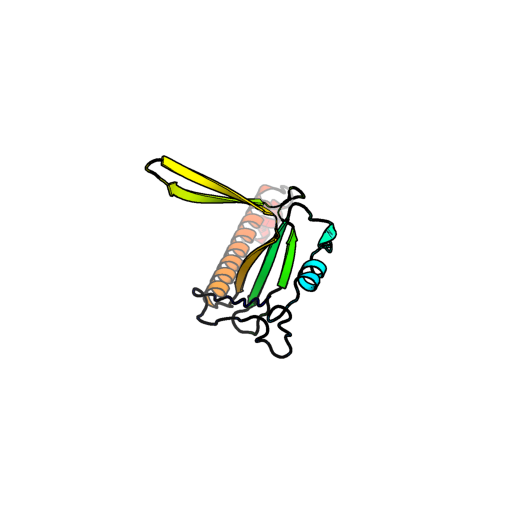 91.56 92 HIS A N 1
ATOM 695 C CA . HIS A 1 92 ? 35.113 -0.448 -17.234 1.00 91.56 92 HIS A CA 1
ATOM 696 C C . HIS A 1 92 ? 35.817 -1.603 -17.932 1.00 91.56 92 HIS A C 1
ATOM 698 O O . HIS A 1 92 ? 35.555 -2.769 -17.631 1.00 91.56 92 HIS A O 1
ATOM 704 N N . ALA A 1 93 ? 36.710 -1.273 -18.851 1.00 91.25 93 ALA A N 1
ATOM 705 C CA . ALA A 1 93 ? 37.581 -2.225 -19.511 1.00 91.25 93 ALA A CA 1
ATOM 706 C C . ALA A 1 93 ? 39.022 -1.733 -19.394 1.00 91.25 93 ALA A C 1
ATOM 708 O O . ALA A 1 93 ? 39.292 -0.536 -19.292 1.00 91.25 93 ALA A O 1
ATOM 709 N N . ARG A 1 94 ? 39.970 -2.668 -19.394 1.00 88.00 94 ARG A N 1
ATOM 710 C CA . ARG A 1 94 ? 41.392 -2.336 -19.416 1.00 88.00 94 ARG A CA 1
ATOM 711 C C . ARG A 1 94 ? 41.976 -2.840 -20.720 1.00 88.00 94 ARG A C 1
ATOM 713 O O . ARG A 1 94 ? 42.029 -4.046 -20.940 1.00 88.00 94 ARG A O 1
ATOM 720 N N . SER A 1 95 ? 42.404 -1.919 -21.575 1.00 84.50 95 SER A N 1
ATOM 721 C CA . SER A 1 95 ? 43.048 -2.239 -22.847 1.00 84.50 95 SER A CA 1
ATOM 722 C C . SER A 1 95 ? 44.431 -1.601 -22.877 1.00 84.50 95 SER A C 1
ATOM 724 O O . SER A 1 95 ? 44.570 -0.396 -22.676 1.00 84.50 95 SER A O 1
ATOM 726 N N . GLY A 1 96 ? 45.472 -2.421 -23.052 1.00 81.75 96 GLY A N 1
ATOM 727 C CA . GLY A 1 96 ? 46.854 -1.939 -23.172 1.00 81.75 96 GLY A CA 1
ATOM 728 C C . GLY A 1 96 ? 47.377 -1.167 -21.953 1.00 81.75 96 GLY A C 1
ATOM 729 O O . GLY A 1 96 ? 48.141 -0.223 -22.109 1.00 81.75 96 GLY A O 1
ATOM 730 N N . GLY A 1 97 ? 46.941 -1.516 -20.739 1.00 85.81 97 GLY A N 1
ATOM 731 C CA . GLY A 1 97 ? 47.372 -0.858 -19.498 1.00 85.81 97 GLY A CA 1
ATOM 732 C C . GLY A 1 97 ? 46.597 0.413 -19.134 1.00 85.81 97 GLY A C 1
ATOM 733 O O . GLY A 1 97 ? 46.616 0.782 -17.957 1.00 85.81 97 GLY A O 1
ATOM 734 N N . ASN A 1 98 ? 45.850 0.995 -20.078 1.00 88.12 98 ASN A N 1
ATOM 735 C CA . ASN A 1 98 ? 45.004 2.168 -19.868 1.00 88.12 98 ASN A CA 1
ATOM 736 C C . ASN A 1 98 ? 43.571 1.757 -19.481 1.00 88.12 98 ASN A C 1
ATOM 738 O O . ASN A 1 98 ? 43.045 0.756 -19.980 1.00 88.12 98 ASN A O 1
ATOM 742 N N . GLU A 1 99 ? 42.947 2.505 -18.571 1.00 90.00 99 GLU A N 1
ATOM 743 C CA . GLU A 1 99 ? 41.574 2.243 -18.127 1.00 90.00 99 GLU A CA 1
ATOM 744 C C . GLU A 1 99 ? 40.589 3.002 -19.023 1.00 90.00 99 GLU A C 1
ATOM 746 O O . GLU A 1 99 ? 40.614 4.231 -19.099 1.00 90.00 99 GLU A O 1
ATOM 751 N N . THR A 1 100 ? 39.725 2.271 -19.723 1.00 91.88 100 THR A N 1
ATOM 752 C CA . THR A 1 100 ? 38.660 2.831 -20.557 1.00 91.88 100 THR A CA 1
ATOM 753 C C . THR A 1 100 ? 37.302 2.567 -19.916 1.00 91.88 100 THR A C 1
ATOM 755 O O . THR A 1 100 ? 37.115 1.591 -19.186 1.00 91.88 100 THR A O 1
ATOM 758 N N . ARG A 1 101 ? 36.331 3.451 -20.176 1.00 91.12 101 ARG A N 1
ATOM 759 C CA . ARG A 1 101 ? 34.952 3.266 -19.718 1.00 91.12 101 ARG A CA 1
ATOM 760 C C . ARG A 1 101 ? 33.945 3.578 -20.815 1.00 91.12 101 ARG A C 1
ATOM 762 O O . ARG A 1 101 ? 34.016 4.642 -21.427 1.00 91.12 101 ARG A O 1
ATOM 769 N N . ASP A 1 102 ? 32.959 2.706 -20.954 1.00 93.88 102 ASP A N 1
ATOM 770 C CA . ASP A 1 102 ? 31.791 2.933 -21.796 1.00 93.88 102 ASP A CA 1
ATOM 771 C C . ASP A 1 102 ? 30.640 3.431 -20.924 1.00 93.88 102 ASP A C 1
ATOM 773 O O . ASP A 1 102 ? 30.187 2.743 -20.004 1.00 93.88 102 ASP A O 1
ATOM 777 N N . ALA A 1 103 ? 30.183 4.658 -21.184 1.00 93.31 103 ALA A N 1
ATOM 778 C CA . ALA A 1 103 ? 29.066 5.262 -20.469 1.00 93.31 103 ALA A CA 1
ATOM 779 C C . ALA A 1 103 ? 27.736 4.857 -21.120 1.00 93.31 103 ALA A C 1
ATOM 781 O O . ALA A 1 103 ? 27.443 5.235 -22.252 1.00 93.31 103 ALA A O 1
ATOM 782 N N . VAL A 1 104 ? 26.907 4.124 -20.379 1.00 93.38 104 VAL A N 1
ATOM 783 C CA . VAL A 1 104 ? 25.599 3.635 -20.820 1.00 93.38 104 VAL A CA 1
ATOM 784 C C . VAL A 1 104 ? 24.494 4.406 -20.098 1.00 93.38 104 VAL A C 1
ATOM 786 O O . VAL A 1 104 ? 24.401 4.388 -18.867 1.00 93.38 104 VAL A O 1
ATOM 789 N N . TYR A 1 105 ? 23.628 5.059 -20.873 1.00 92.38 105 TYR A N 1
ATOM 790 C CA . TYR A 1 105 ? 22.440 5.764 -20.389 1.00 92.38 105 TYR A CA 1
ATOM 791 C C . TYR A 1 105 ? 21.192 4.963 -20.762 1.00 92.38 105 TYR A C 1
ATOM 793 O O . TYR A 1 105 ? 20.902 4.779 -21.941 1.00 92.38 105 TYR A O 1
ATOM 801 N N . MET A 1 106 ? 20.459 4.476 -19.763 1.00 91.31 106 MET A N 1
ATOM 802 C CA . MET A 1 106 ? 19.242 3.687 -19.961 1.00 91.31 106 MET A CA 1
ATOM 803 C C . MET A 1 106 ? 18.024 4.526 -19.584 1.00 91.31 106 MET A C 1
ATOM 805 O O . MET A 1 106 ? 17.802 4.808 -18.404 1.00 91.31 106 MET A O 1
ATOM 809 N N . PHE A 1 107 ? 17.245 4.917 -20.590 1.00 90.81 107 PHE A N 1
ATOM 810 C CA . PHE A 1 107 ? 15.951 5.575 -20.421 1.00 90.81 107 PHE A CA 1
ATOM 811 C C . PHE A 1 107 ? 14.860 4.510 -20.408 1.00 90.81 107 PHE A C 1
ATOM 813 O O . PHE A 1 107 ? 14.803 3.661 -21.299 1.00 90.81 107 PHE A O 1
ATOM 820 N N . GLY A 1 108 ? 14.014 4.514 -19.382 1.00 89.94 108 GLY A N 1
ATOM 821 C CA . GLY A 1 108 ? 12.989 3.489 -19.252 1.00 89.94 108 GLY A CA 1
ATOM 822 C C . GLY A 1 108 ? 12.091 3.674 -18.041 1.00 89.94 108 GLY A C 1
ATOM 823 O O . GLY A 1 108 ? 12.166 4.665 -17.317 1.00 89.94 108 GLY A O 1
ATOM 824 N N . LEU A 1 109 ? 11.217 2.695 -17.829 1.00 90.94 109 LEU A N 1
ATOM 825 C CA . LEU A 1 109 ? 10.282 2.692 -16.713 1.00 90.94 109 LEU A CA 1
ATOM 826 C C . LEU A 1 109 ? 10.872 1.922 -15.539 1.00 90.94 109 LEU A C 1
ATOM 828 O O . LEU A 1 109 ? 11.187 0.736 -15.657 1.00 90.94 109 LEU A O 1
ATOM 832 N N . ARG A 1 110 ? 10.967 2.578 -14.386 1.00 91.88 110 ARG A N 1
ATOM 833 C CA . ARG A 1 110 ? 11.284 1.917 -13.124 1.00 91.88 110 ARG A CA 1
ATOM 834 C C . ARG A 1 110 ? 9.999 1.706 -12.343 1.00 91.88 110 ARG A C 1
ATOM 836 O O . ARG A 1 110 ? 9.348 2.668 -11.951 1.00 91.88 110 ARG A O 1
ATOM 843 N N . ILE A 1 111 ? 9.655 0.442 -12.114 1.00 91.94 111 ILE A N 1
ATOM 844 C CA . ILE A 1 111 ? 8.498 0.052 -11.308 1.00 91.94 111 ILE A CA 1
ATOM 845 C C . ILE A 1 111 ? 9.000 -0.293 -9.907 1.00 91.94 111 ILE A C 1
ATOM 847 O O . ILE A 1 111 ? 9.811 -1.205 -9.745 1.00 91.94 111 ILE A O 1
ATOM 851 N N . VAL A 1 112 ? 8.539 0.450 -8.909 1.00 93.56 112 VAL A N 1
ATOM 852 C CA . VAL A 1 112 ? 8.791 0.192 -7.490 1.00 93.56 112 VAL A CA 1
ATOM 853 C C . VAL A 1 112 ? 7.542 -0.454 -6.915 1.00 93.56 112 VAL A C 1
ATOM 855 O O . VAL A 1 112 ? 6.438 0.049 -7.109 1.00 93.56 112 VAL A O 1
ATOM 858 N N . ILE A 1 113 ? 7.707 -1.599 -6.264 1.00 93.56 113 ILE A N 1
ATOM 859 C CA . ILE A 1 113 ? 6.599 -2.351 -5.681 1.00 93.56 113 ILE A CA 1
ATOM 860 C C . ILE A 1 113 ? 6.776 -2.303 -4.175 1.00 93.56 113 ILE A C 1
ATOM 862 O O . ILE A 1 113 ? 7.703 -2.919 -3.655 1.00 93.56 113 ILE A O 1
ATOM 866 N N . ASP A 1 114 ? 5.871 -1.602 -3.505 1.00 93.81 114 ASP A N 1
ATOM 867 C CA . ASP A 1 114 ? 5.873 -1.485 -2.054 1.00 93.81 114 ASP A CA 1
ATOM 868 C C . ASP A 1 114 ? 4.654 -2.203 -1.477 1.00 93.81 114 ASP A C 1
ATOM 870 O O . ASP A 1 114 ? 3.542 -2.123 -2.002 1.00 93.81 114 ASP A O 1
ATOM 874 N N . SER A 1 115 ? 4.863 -2.926 -0.381 1.00 93.12 115 SER A N 1
ATOM 875 C CA . SER A 1 115 ? 3.809 -3.618 0.358 1.00 93.12 115 SER A CA 1
ATOM 876 C C . SER A 1 115 ? 3.826 -3.110 1.790 1.00 93.12 115 SER A C 1
ATOM 878 O O . SER A 1 115 ? 4.825 -3.255 2.492 1.00 93.12 115 SER A O 1
ATOM 880 N N . ALA A 1 116 ? 2.735 -2.484 2.214 1.00 92.62 116 ALA A N 1
ATOM 881 C CA . ALA A 1 116 ? 2.601 -1.897 3.539 1.00 92.62 116 ALA A CA 1
ATOM 882 C C . ALA A 1 116 ? 1.242 -2.256 4.125 1.00 92.62 116 ALA A C 1
ATOM 884 O O . ALA A 1 116 ? 0.252 -2.368 3.406 1.00 92.62 116 ALA A O 1
ATOM 885 N N . GLY A 1 117 ? 1.159 -2.420 5.439 1.00 91.19 117 GLY A N 1
ATOM 886 C CA . GLY A 1 117 ? -0.105 -2.809 6.034 1.00 91.19 117 GLY A CA 1
ATOM 887 C C . GLY A 1 117 ? -0.186 -2.662 7.532 1.00 91.19 117 GLY A C 1
ATOM 888 O O . GLY A 1 117 ? 0.820 -2.593 8.231 1.00 91.19 117 GLY A O 1
ATOM 889 N N . VAL A 1 118 ? -1.425 -2.649 8.008 1.00 91.81 118 VAL A N 1
ATOM 890 C CA . VAL A 1 118 ? -1.776 -2.616 9.421 1.00 91.81 118 VAL A CA 1
ATOM 891 C C . VAL A 1 118 ? -2.662 -3.819 9.709 1.00 91.81 118 VAL A C 1
ATOM 893 O O . VAL A 1 118 ? -3.749 -3.955 9.146 1.00 91.81 118 VAL A O 1
ATOM 896 N N . GLY A 1 119 ? -2.180 -4.685 10.595 1.00 89.56 119 GLY A N 1
ATOM 897 C CA . GLY A 1 119 ? -2.925 -5.821 11.119 1.00 89.56 119 GLY A CA 1
ATOM 898 C C . GLY A 1 119 ? -3.572 -5.456 12.449 1.00 89.56 119 GLY A C 1
ATOM 899 O O . GLY A 1 119 ? -2.915 -4.901 13.329 1.00 89.56 119 GLY A O 1
ATOM 900 N N . ARG A 1 120 ? -4.857 -5.769 12.615 1.00 88.31 120 ARG A N 1
ATOM 901 C CA . ARG A 1 120 ? -5.594 -5.599 13.872 1.00 88.31 120 ARG A CA 1
ATOM 902 C C . ARG A 1 120 ? -6.066 -6.949 14.392 1.00 88.31 120 ARG A C 1
ATOM 904 O O . ARG A 1 120 ? -6.504 -7.806 13.629 1.00 88.31 120 ARG A O 1
ATOM 911 N N . ARG A 1 121 ? -5.991 -7.128 15.707 1.00 88.38 121 ARG A N 1
ATOM 912 C CA . ARG A 1 121 ? -6.550 -8.282 16.413 1.00 88.38 121 ARG A CA 1
ATOM 913 C C . ARG A 1 121 ? -7.156 -7.809 17.718 1.00 88.38 121 ARG A C 1
ATOM 915 O O . ARG A 1 121 ? -6.544 -7.022 18.437 1.00 88.38 121 ARG A O 1
ATOM 922 N N . VAL A 1 122 ? -8.344 -8.312 18.021 1.00 86.00 122 VAL A N 1
ATOM 923 C CA . VAL A 1 122 ? -9.000 -8.049 19.298 1.00 86.00 122 VAL A CA 1
ATOM 924 C C . VAL A 1 122 ? -8.209 -8.742 20.409 1.00 86.00 122 VAL A C 1
ATOM 926 O O . VAL A 1 122 ? -7.997 -9.955 20.362 1.00 86.00 122 VAL A O 1
ATOM 929 N N . SER A 1 123 ? -7.757 -7.963 21.394 1.00 87.50 123 SER A N 1
ATOM 930 C CA . SER A 1 123 ? -7.114 -8.473 22.606 1.00 87.50 123 SER A CA 1
ATOM 931 C C . SER A 1 123 ? -7.950 -8.112 23.824 1.00 87.50 123 SER A C 1
ATOM 933 O O . SER A 1 123 ? -8.198 -6.933 24.082 1.00 87.50 123 SER A O 1
ATOM 935 N N . TRP A 1 124 ? -8.327 -9.121 24.609 1.00 90.12 124 TRP A N 1
ATOM 936 C CA . TRP A 1 124 ? -9.053 -8.930 25.865 1.00 90.12 124 TRP A CA 1
ATOM 937 C C . TRP A 1 124 ? -8.295 -8.034 26.844 1.00 90.12 124 TRP A C 1
ATOM 939 O O . TRP A 1 124 ? -8.903 -7.202 27.510 1.00 90.12 124 TRP A O 1
ATOM 949 N N . THR A 1 125 ? -6.964 -8.131 26.879 1.00 91.81 125 THR A N 1
ATOM 950 C CA . THR A 1 125 ? -6.132 -7.300 27.761 1.00 91.81 125 THR A CA 1
ATOM 951 C C . THR A 1 125 ? -6.274 -5.810 27.450 1.00 91.81 125 THR A C 1
ATOM 953 O O . THR A 1 125 ? -6.471 -5.013 28.363 1.00 91.81 125 THR A O 1
ATOM 956 N N . LEU A 1 126 ? -6.254 -5.431 26.167 1.00 90.69 126 LEU A N 1
ATOM 957 C CA . LEU A 1 126 ? -6.418 -4.038 25.740 1.00 90.69 126 LEU A CA 1
ATOM 958 C C . LEU A 1 126 ? -7.830 -3.519 26.032 1.00 90.69 126 LEU A C 1
ATOM 960 O O . LEU A 1 126 ? -7.979 -2.372 26.443 1.00 90.69 126 LEU A O 1
ATOM 964 N N . ILE A 1 127 ? -8.853 -4.365 25.877 1.00 93.56 127 ILE A N 1
ATOM 965 C CA . ILE A 1 127 ? -10.239 -4.001 26.203 1.00 93.56 127 ILE A CA 1
ATOM 966 C C . ILE A 1 127 ? -10.371 -3.667 27.692 1.00 93.56 127 ILE A C 1
ATOM 968 O O . ILE A 1 127 ? -10.913 -2.618 28.034 1.00 93.56 127 ILE A O 1
ATOM 972 N N . PHE A 1 128 ? -9.850 -4.515 28.583 1.00 96.44 128 PHE A N 1
ATOM 973 C CA . PHE A 1 128 ? -9.932 -4.261 30.024 1.00 96.44 128 PHE A CA 1
ATOM 974 C C . PHE A 1 128 ? -9.156 -3.013 30.450 1.00 96.44 128 PHE A C 1
ATOM 976 O O . PHE A 1 128 ? -9.654 -2.254 31.280 1.00 96.44 128 PHE A O 1
ATOM 983 N N . ILE A 1 129 ? -7.987 -2.756 29.854 1.00 96.06 129 ILE A N 1
ATOM 984 C CA . ILE A 1 129 ? -7.233 -1.517 30.095 1.00 96.06 129 ILE A CA 1
ATOM 985 C C . ILE A 1 129 ? -8.067 -0.301 29.675 1.00 96.06 129 ILE A C 1
ATOM 987 O O . ILE A 1 129 ? -8.237 0.622 30.467 1.00 96.06 129 ILE A O 1
ATOM 991 N N . GLN A 1 130 ? -8.655 -0.326 28.475 1.00 95.38 130 GLN A N 1
ATOM 992 C CA . GLN A 1 130 ? -9.471 0.778 27.966 1.00 95.38 130 GLN A CA 1
ATOM 993 C C . GLN A 1 130 ? -10.714 1.027 28.837 1.00 95.38 130 GLN A C 1
ATOM 995 O O . GLN A 1 130 ? -11.061 2.178 29.111 1.00 95.38 130 GLN A O 1
ATOM 1000 N N . LEU A 1 131 ? -11.371 -0.039 29.308 1.00 96.81 131 LEU A N 1
ATOM 1001 C CA . LEU A 1 131 ? -12.510 0.050 30.226 1.00 96.81 131 LEU A CA 1
ATOM 1002 C C . LEU A 1 131 ? -12.101 0.626 31.585 1.00 96.81 131 LEU A C 1
ATOM 1004 O O . LEU A 1 131 ? -12.782 1.513 32.100 1.00 96.81 131 LEU A O 1
ATOM 1008 N N . GLY A 1 132 ? -10.975 0.175 32.142 1.00 96.94 132 GLY A N 1
ATOM 1009 C CA . GLY A 1 132 ? -10.425 0.716 33.383 1.00 96.94 132 GLY A CA 1
ATOM 1010 C C . GLY A 1 132 ? -10.113 2.209 33.265 1.00 96.94 132 GLY A C 1
ATOM 1011 O O . GLY A 1 132 ? -10.529 2.997 34.116 1.00 96.94 132 GLY A O 1
ATOM 1012 N N . SER A 1 133 ? -9.465 2.620 32.171 1.00 97.19 133 SER A N 1
ATOM 1013 C CA . SER A 1 133 ? -9.190 4.031 31.883 1.00 97.19 133 SER A CA 1
ATOM 1014 C C . SER A 1 133 ? -10.472 4.850 31.734 1.00 97.19 133 SER A C 1
ATOM 1016 O O . SER A 1 133 ? -10.549 5.946 32.278 1.00 97.19 133 SER A O 1
ATOM 1018 N N . CYS A 1 134 ? -11.497 4.317 31.064 1.00 97.12 134 CYS A N 1
ATOM 1019 C CA . CYS A 1 134 ? -12.794 4.979 30.921 1.00 97.12 134 CYS A CA 1
ATOM 1020 C C . CYS A 1 134 ? -13.473 5.217 32.282 1.00 97.12 134 CYS A C 1
ATOM 1022 O O . CYS A 1 134 ? -13.879 6.339 32.586 1.00 97.12 134 CYS A O 1
ATOM 1024 N N . LEU A 1 135 ? -13.529 4.193 33.141 1.00 97.00 135 LEU A N 1
ATOM 1025 C CA . LEU A 1 135 ? -14.108 4.304 34.485 1.00 97.00 135 LEU A CA 1
ATOM 1026 C C . LEU A 1 135 ? -13.345 5.303 35.365 1.00 97.00 135 LEU A C 1
ATOM 1028 O O . LEU A 1 135 ? -13.966 6.090 36.085 1.00 97.00 135 LEU A O 1
ATOM 1032 N N . ALA A 1 136 ? -12.013 5.314 35.285 1.00 97.06 136 ALA A N 1
ATOM 1033 C CA . ALA A 1 136 ? -11.190 6.293 35.987 1.00 97.06 136 ALA A CA 1
ATOM 1034 C C . ALA A 1 136 ? -11.470 7.723 35.492 1.00 97.06 136 ALA A C 1
ATOM 1036 O O . ALA A 1 136 ? -11.643 8.636 36.304 1.00 97.06 136 ALA A O 1
ATOM 1037 N N . LEU A 1 137 ? -11.588 7.913 34.173 1.00 96.94 137 LEU A N 1
ATOM 1038 C CA . LEU A 1 137 ? -11.864 9.218 33.572 1.00 96.94 137 LEU A CA 1
ATOM 1039 C C . LEU A 1 137 ? -13.249 9.747 33.969 1.00 96.94 137 LEU A C 1
ATOM 1041 O O . LEU A 1 137 ? -13.383 10.926 34.281 1.00 96.94 137 LEU A O 1
ATOM 1045 N N . LEU A 1 138 ? -14.262 8.876 34.034 1.00 96.56 138 LEU A N 1
ATOM 1046 C CA . LEU A 1 138 ? -15.606 9.227 34.504 1.00 96.56 138 LEU A CA 1
ATOM 1047 C C . LEU A 1 138 ? -15.609 9.698 35.965 1.00 96.56 138 LEU A C 1
ATOM 1049 O O . LEU A 1 138 ? -16.288 10.667 36.305 1.00 96.56 138 LEU A O 1
ATOM 1053 N N . ARG A 1 139 ? -14.823 9.052 36.836 1.00 95.69 139 ARG A N 1
ATOM 1054 C CA . ARG A 1 139 ? -14.680 9.475 38.239 1.00 95.69 139 ARG A CA 1
ATOM 1055 C C . ARG A 1 139 ? -13.979 10.822 38.359 1.00 95.69 139 ARG A C 1
ATOM 1057 O O . ARG A 1 139 ? -14.451 11.681 39.100 1.00 95.69 139 ARG A O 1
ATOM 1064 N N . LEU A 1 140 ? -12.899 11.028 37.610 1.00 96.44 140 LEU A N 1
ATOM 1065 C CA . LEU A 1 140 ? -12.200 12.313 37.580 1.00 96.44 140 LEU A CA 1
ATOM 1066 C C . LEU A 1 140 ? -13.087 13.432 37.027 1.00 96.44 140 LEU A C 1
ATOM 1068 O O . LEU A 1 140 ? -13.105 14.523 37.589 1.00 96.44 140 LEU A O 1
ATOM 1072 N N . ALA A 1 141 ? -13.869 13.157 35.982 1.00 95.50 141 ALA A N 1
ATOM 1073 C CA . ALA A 1 141 ? -14.814 14.115 35.421 1.00 95.50 141 ALA A CA 1
ATOM 1074 C C . ALA A 1 141 ? -15.881 14.532 36.445 1.00 95.50 141 ALA A C 1
ATOM 1076 O O . ALA A 1 141 ? -16.179 15.718 36.553 1.00 95.50 141 ALA A O 1
ATOM 1077 N N . ALA A 1 142 ? -16.407 13.591 37.238 1.00 93.25 142 ALA A N 1
ATOM 1078 C CA . ALA A 1 142 ? -17.349 13.904 38.313 1.00 93.25 142 ALA A CA 1
ATOM 1079 C C . ALA A 1 142 ? -16.715 14.799 39.391 1.00 93.25 142 ALA A C 1
ATOM 1081 O O . ALA A 1 142 ? -17.296 15.816 39.759 1.00 93.25 142 ALA A O 1
ATOM 1082 N N . ILE A 1 143 ? -15.494 1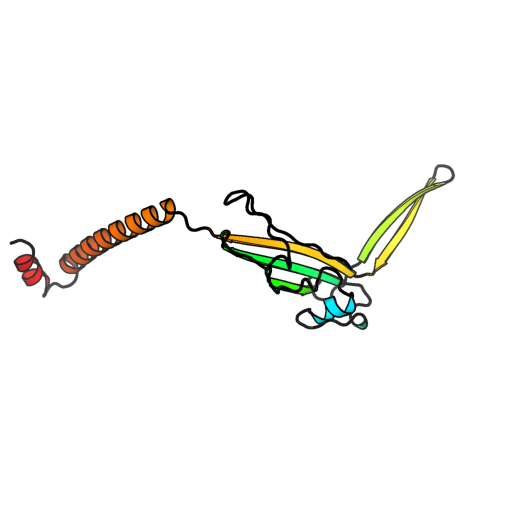4.482 39.837 1.00 92.38 143 ILE A N 1
ATOM 1083 C CA . ILE A 1 143 ? -14.762 15.297 40.823 1.00 92.38 143 ILE A CA 1
ATOM 1084 C C . ILE A 1 143 ? -14.493 16.708 40.281 1.00 92.38 143 ILE A C 1
ATOM 1086 O O . ILE A 1 143 ? -14.662 17.696 40.996 1.00 92.38 143 ILE A O 1
ATOM 1090 N N . LEU A 1 144 ? -14.100 16.823 39.011 1.00 92.12 144 LEU A N 1
ATOM 1091 C CA . LEU A 1 144 ? -13.887 18.117 38.363 1.00 92.12 144 LEU A CA 1
ATOM 1092 C C . LEU A 1 144 ? -15.190 18.906 38.222 1.00 92.12 144 LEU A C 1
ATOM 1094 O O . LEU A 1 144 ? -15.195 20.107 38.482 1.00 92.12 144 LEU A O 1
ATOM 1098 N N . ALA A 1 145 ? -16.292 18.253 37.853 1.00 89.25 145 ALA A N 1
ATOM 1099 C CA . ALA A 1 145 ? -17.606 18.884 37.774 1.00 89.25 145 ALA A CA 1
ATOM 1100 C C . ALA A 1 145 ? -18.070 19.389 39.149 1.00 89.25 145 ALA A C 1
ATOM 1102 O O . ALA A 1 145 ? -18.582 20.505 39.254 1.00 89.25 145 ALA A O 1
ATOM 1103 N N . ASP A 1 146 ? -17.820 18.616 40.207 1.00 86.25 146 ASP A N 1
ATOM 1104 C CA . ASP A 1 146 ? -18.092 19.017 41.586 1.00 86.25 146 ASP A CA 1
ATOM 1105 C C . ASP A 1 146 ? -17.259 20.238 41.988 1.00 86.25 146 ASP A C 1
ATOM 1107 O O . ASP A 1 146 ? -17.788 21.208 42.535 1.00 86.25 146 ASP A O 1
ATOM 1111 N N . PHE A 1 147 ? -15.960 20.233 41.675 1.00 86.38 147 PHE A N 1
ATOM 1112 C CA . PHE A 1 147 ? -15.075 21.365 41.942 1.00 86.38 147 PHE A CA 1
ATOM 1113 C C . PHE A 1 147 ? -15.511 22.622 41.178 1.00 86.38 147 PHE A C 1
ATOM 1115 O O . PHE A 1 147 ? -15.553 23.715 41.748 1.00 86.38 147 PHE A O 1
ATOM 1122 N N . LEU A 1 148 ? -15.894 22.468 39.908 1.00 86.44 148 LEU A N 1
ATOM 1123 C CA . LEU A 1 148 ? -16.391 23.552 39.068 1.00 86.44 148 LEU A CA 1
ATOM 1124 C C . LEU A 1 148 ? -17.691 24.144 39.635 1.00 86.44 148 LEU A C 1
ATOM 1126 O O . LEU A 1 148 ? -17.792 25.364 39.783 1.00 86.44 148 LEU A O 1
ATOM 1130 N N . MET A 1 149 ? -18.664 23.305 40.013 1.00 82.06 149 MET A N 1
ATOM 1131 C CA . MET A 1 149 ? -19.919 23.762 40.625 1.00 82.06 149 MET A CA 1
ATOM 1132 C C . MET A 1 149 ? -19.706 24.447 41.979 1.00 82.06 149 MET A C 1
ATOM 1134 O O . MET A 1 149 ? -20.433 25.382 42.311 1.00 82.06 149 MET A O 1
ATOM 1138 N N . LEU A 1 150 ? -18.692 24.039 42.745 1.00 78.44 150 LEU A N 1
ATOM 1139 C CA . LEU A 1 150 ? -18.346 24.675 44.016 1.00 78.44 150 LEU A CA 1
ATOM 1140 C C . LEU A 1 150 ? -17.609 26.015 43.861 1.00 78.44 150 LEU A C 1
ATOM 1142 O O . LEU A 1 150 ? -17.612 26.794 44.813 1.00 78.44 150 LEU A O 1
ATOM 1146 N N . LYS A 1 151 ? -16.977 26.290 42.711 1.00 78.50 151 LYS A N 1
ATOM 1147 C CA . LYS A 1 151 ? -16.138 27.486 42.495 1.00 78.50 151 LYS A CA 1
ATOM 1148 C C . LYS A 1 151 ? -16.747 28.542 41.567 1.00 78.50 151 LYS A C 1
ATOM 1150 O O . LYS A 1 151 ? -16.518 29.718 41.825 1.00 78.50 151 LYS A O 1
ATOM 1155 N N . LEU A 1 152 ? -17.508 28.176 40.528 1.00 71.56 152 LEU A N 1
ATOM 1156 C CA . LEU A 1 152 ? -17.949 29.134 39.494 1.00 71.56 152 LEU A CA 1
ATOM 1157 C C . LEU A 1 152 ? -19.291 29.844 39.785 1.00 71.56 152 LEU A C 1
ATOM 1159 O O . LEU A 1 152 ? -19.312 31.072 39.774 1.00 71.56 152 LEU A O 1
ATOM 1163 N N . PRO A 1 153 ? -20.420 29.154 40.036 1.00 68.31 153 PRO A N 1
ATOM 1164 C CA . PRO A 1 153 ? -21.707 29.839 40.197 1.00 68.31 153 PRO A CA 1
ATOM 1165 C C . PRO A 1 153 ? -21.991 30.233 41.657 1.00 68.31 153 PRO A C 1
ATOM 1167 O O . PRO A 1 153 ? -22.479 29.412 42.432 1.00 68.31 153 PRO A O 1
ATOM 1170 N N . GLN A 1 154 ? -21.752 31.495 42.036 1.00 62.41 154 GLN A N 1
ATOM 1171 C CA . GLN A 1 154 ? -21.990 31.988 43.409 1.00 62.41 154 GLN A CA 1
ATOM 1172 C C . GLN A 1 154 ? -23.440 31.788 43.899 1.00 62.41 154 GLN A C 1
ATOM 1174 O O . GLN A 1 154 ? -23.641 31.429 45.057 1.00 62.41 154 GLN A O 1
ATOM 1179 N N . GLU A 1 155 ? -24.449 31.925 43.030 1.00 66.50 155 GLU A N 1
ATOM 1180 C CA . GLU A 1 155 ? -25.865 31.771 43.419 1.00 66.50 155 GLU A CA 1
ATOM 1181 C C . GLU A 1 155 ? -26.284 30.318 43.696 1.00 66.50 155 GLU A C 1
ATOM 1183 O O . GLU A 1 155 ? -27.109 30.054 44.571 1.00 66.50 155 GLU A O 1
ATOM 1188 N N . ARG A 1 156 ? -25.719 29.346 42.966 1.00 66.00 156 ARG A N 1
ATOM 1189 C CA . ARG A 1 156 ? -26.120 27.925 43.061 1.00 66.00 156 ARG A CA 1
ATOM 1190 C C . ARG A 1 156 ? -25.254 27.108 44.022 1.00 66.00 156 ARG A C 1
ATOM 1192 O O . ARG A 1 156 ? -25.644 26.006 44.404 1.00 66.00 156 ARG A O 1
ATOM 1199 N N . GLN A 1 157 ? -24.124 27.657 44.469 1.00 66.88 157 GLN A N 1
ATOM 1200 C CA . GLN A 1 157 ? -23.223 27.024 45.438 1.00 66.88 157 GLN A CA 1
ATOM 1201 C C . GLN A 1 157 ? -23.906 26.702 46.774 1.00 66.88 157 GLN A C 1
ATOM 1203 O O . GLN A 1 157 ? -23.680 25.629 47.335 1.00 66.88 157 GLN A O 1
ATOM 1208 N N . GLY A 1 158 ? -24.750 27.606 47.287 1.00 67.94 158 GLY A N 1
ATOM 1209 C CA . GLY A 1 158 ? -25.439 27.423 48.570 1.00 67.94 158 GLY A CA 1
ATOM 1210 C C . GLY A 1 158 ? -26.440 26.263 48.557 1.00 67.94 158 GLY A C 1
ATOM 1211 O O . GLY A 1 158 ? -26.472 25.468 49.496 1.00 67.94 158 GLY A O 1
ATOM 1212 N N . ALA A 1 159 ? -27.207 26.123 47.471 1.00 72.06 159 ALA A N 1
ATOM 1213 C CA . ALA A 1 159 ? -28.140 25.012 47.281 1.00 72.06 159 ALA A CA 1
ATOM 1214 C C . ALA A 1 159 ? -27.401 23.682 47.056 1.00 72.06 159 ALA A C 1
ATOM 1216 O O . ALA A 1 159 ? -27.729 22.677 47.683 1.00 72.06 159 ALA A O 1
ATOM 1217 N N . TYR A 1 160 ? -26.344 23.690 46.236 1.00 73.38 160 TYR A N 1
ATOM 1218 C CA . TYR A 1 160 ? -25.553 22.492 45.945 1.00 73.38 160 TYR A CA 1
ATOM 1219 C C . TYR A 1 160 ? -24.847 21.927 47.193 1.00 73.38 160 TYR A C 1
ATOM 1221 O O . TYR A 1 160 ? -24.878 20.719 47.426 1.00 73.38 160 TYR A O 1
ATOM 1229 N N . LYS A 1 161 ? -24.275 22.786 48.053 1.00 72.19 161 LYS A N 1
ATOM 1230 C CA . LYS A 1 161 ? -23.665 22.358 49.328 1.00 72.19 161 LYS A CA 1
ATOM 1231 C C . LYS A 1 161 ? -24.681 21.747 50.295 1.00 72.19 161 LYS A C 1
ATOM 1233 O O . LYS A 1 161 ? -24.351 20.770 50.959 1.00 72.19 161 LYS A O 1
ATOM 1238 N N . ARG A 1 162 ? -25.908 22.284 50.361 1.00 76.56 162 ARG A N 1
ATOM 1239 C CA . ARG A 1 162 ? -26.970 21.734 51.223 1.00 76.56 162 ARG A CA 1
ATOM 1240 C C . ARG A 1 162 ? -27.410 20.335 50.787 1.00 76.56 162 ARG A C 1
ATOM 1242 O O . ARG A 1 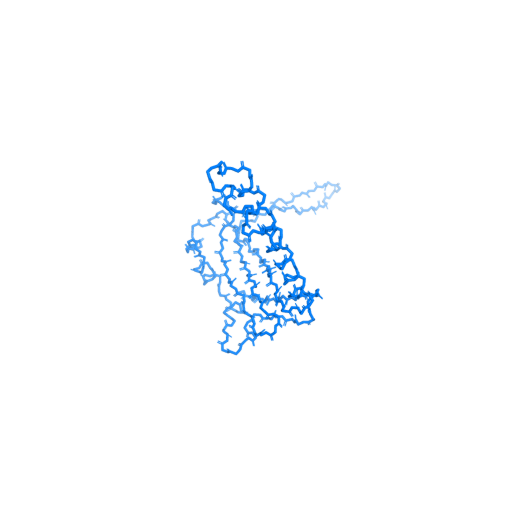162 ? -27.631 19.500 51.649 1.00 76.56 162 ARG A O 1
ATOM 1249 N N . CYS A 1 163 ? -27.502 20.074 49.482 1.00 75.62 163 CYS A N 1
ATOM 1250 C CA . CYS A 1 163 ? -27.970 18.785 48.957 1.00 75.62 163 CYS A CA 1
ATOM 1251 C C . CYS A 1 163 ? -26.900 17.681 48.904 1.00 75.62 163 CYS A C 1
ATOM 1253 O O . CYS A 1 163 ? -27.262 16.517 48.783 1.00 75.62 163 CYS A O 1
ATOM 1255 N N . LYS A 1 164 ? -25.602 18.018 48.935 1.00 73.31 164 LYS A N 1
ATOM 1256 C CA . LYS A 1 164 ? -24.514 17.029 48.795 1.00 73.31 164 LYS A CA 1
ATOM 1257 C C . LYS A 1 164 ? -23.870 16.587 50.113 1.00 73.31 164 LYS A C 1
ATOM 1259 O O . LYS A 1 164 ? -23.285 15.512 50.147 1.00 73.31 164 LYS A O 1
ATOM 1264 N N . VAL A 1 165 ? -23.931 17.406 51.166 1.00 61.75 165 VAL A N 1
ATOM 1265 C CA . VAL A 1 165 ? -23.249 17.159 52.459 1.00 61.75 165 VAL A CA 1
ATOM 1266 C C . VAL A 1 165 ? -24.244 16.739 53.556 1.00 61.75 165 VAL A C 1
ATOM 1268 O O . VAL A 1 165 ? -24.067 17.092 54.716 1.00 61.75 165 VAL A O 1
ATOM 1271 N N . THR A 1 166 ? -25.321 16.035 53.197 1.00 44.72 166 THR A N 1
ATOM 1272 C CA . THR A 1 166 ? -26.233 15.403 54.172 1.00 44.72 166 THR A CA 1
ATOM 1273 C C . THR A 1 166 ? -25.915 13.926 54.326 1.00 44.72 166 THR A C 1
ATOM 1275 O O . THR A 1 166 ? -25.577 13.301 53.296 1.00 44.72 166 THR A O 1
#

Radius of gyration: 30.46 Å; chains: 1; bounding box: 76×49×80 Å

Secondary structure (DSSP, 8-state):
-----EEEETTTEEEEEETT-STT---TTTT--HHHHHHTBSS---GGG-TT-EEEEEEEEEEEETTS---EEEEEEE-STTS--EEEEEEEEEETTEEEEEEEEEE-EEEEEEEEEEEE---HHHHHHHHHHHHHHHHHHHHHHHHHHHHS-HHHHHHHHHHH--

pLDDT: mean 86.95, std 8.05, range [44.72, 97.19]